Protein AF-A0A1Z9EHX7-F1 (afdb_monomer_lite)

Sequence (72 aa):
MEKVYHIYAKQECLYNNLSEDQFSNTWETLKGMVGLMKTDYELEDLSYEEVTRHHGGAGVVSSTEPDGSDSY

Radius of gyration: 20.55 Å; chains: 1; bounding box: 24×66×39 Å

pLDDT: mean 83.26, std 14.42, range [50.38, 97.44]

Structure (mmCIF, N/CA/C/O backbone):
data_AF-A0A1Z9EHX7-F1
#
_entry.id   AF-A0A1Z9EHX7-F1
#
loop_
_atom_site.group_PDB
_atom_site.id
_atom_site.type_symbol
_atom_site.label_atom_id
_atom_site.label_alt_id
_atom_site.label_comp_id
_atom_site.label_asym_id
_atom_site.label_entity_id
_atom_site.label_seq_id
_atom_site.pdbx_PDB_ins_code
_atom_site.Cartn_x
_atom_site.Cartn_y
_atom_site.Cartn_z
_atom_site.occupancy
_atom_site.B_iso_or_equiv
_atom_site.auth_seq_id
_atom_site.auth_comp_id
_atom_site.auth_asym_id
_atom_site.auth_atom_id
_atom_site.pdbx_PDB_model_num
ATOM 1 N N . MET A 1 1 ? 10.147 -12.122 -14.778 1.00 70.62 1 MET A N 1
ATOM 2 C CA . MET A 1 1 ? 9.341 -12.096 -13.546 1.00 70.62 1 MET A CA 1
ATOM 3 C C . MET A 1 1 ? 9.310 -10.656 -13.100 1.00 70.62 1 MET A C 1
ATOM 5 O O . MET A 1 1 ? 10.377 -10.072 -12.981 1.00 70.62 1 MET A O 1
ATOM 9 N N . GLU A 1 2 ? 8.127 -10.076 -12.972 1.00 85.06 2 GLU A N 1
ATOM 10 C CA . GLU A 1 2 ? 7.957 -8.689 -12.541 1.00 85.06 2 GLU A CA 1
ATOM 11 C C . GLU A 1 2 ? 7.450 -8.696 -11.100 1.00 85.06 2 GLU A C 1
ATOM 13 O O . GLU A 1 2 ? 6.449 -9.353 -10.808 1.00 85.06 2 GLU A O 1
ATOM 18 N N . LYS A 1 3 ? 8.164 -8.023 -10.196 1.00 92.00 3 LYS A N 1
ATOM 19 C CA . LYS A 1 3 ? 7.742 -7.884 -8.803 1.00 92.00 3 LYS A CA 1
ATOM 20 C C . LYS A 1 3 ? 6.762 -6.724 -8.711 1.00 92.00 3 LYS A C 1
ATOM 22 O O . LYS A 1 3 ? 7.082 -5.617 -9.134 1.00 92.00 3 LYS A O 1
ATOM 27 N N . VAL A 1 4 ? 5.590 -6.988 -8.156 1.00 95.81 4 VAL A N 1
ATOM 28 C CA . VAL A 1 4 ? 4.581 -5.968 -7.891 1.00 95.81 4 VAL A CA 1
ATOM 29 C C . VAL A 1 4 ? 4.060 -6.085 -6.470 1.00 95.81 4 VAL A C 1
ATOM 31 O O . VAL A 1 4 ? 4.211 -7.119 -5.825 1.00 95.81 4 VAL A O 1
ATOM 34 N N . TYR A 1 5 ? 3.424 -5.023 -6.002 1.00 97.31 5 TYR A N 1
ATOM 35 C CA . TYR A 1 5 ? 2.923 -4.905 -4.645 1.00 97.31 5 TYR A CA 1
ATOM 36 C C . TYR A 1 5 ? 1.423 -4.633 -4.641 1.00 97.31 5 TYR A C 1
ATOM 38 O O . TYR A 1 5 ? 0.900 -3.916 -5.500 1.00 97.31 5 TYR A O 1
ATOM 46 N N . HIS A 1 6 ? 0.739 -5.178 -3.645 1.00 97.38 6 HIS A N 1
ATOM 47 C CA . HIS A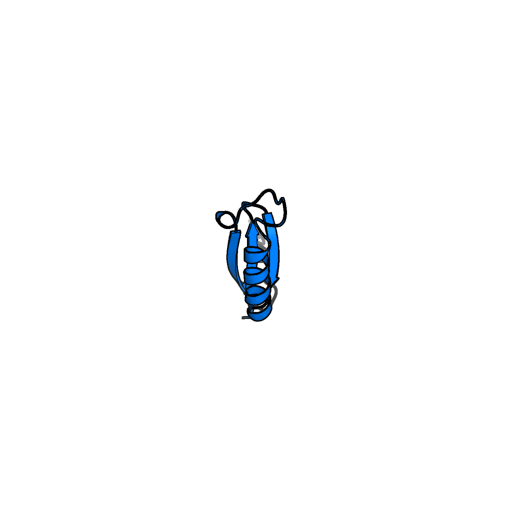 1 6 ? -0.663 -4.888 -3.371 1.00 97.38 6 HIS A CA 1
ATOM 48 C C . HIS A 1 6 ? -0.791 -4.387 -1.940 1.00 97.38 6 HIS A C 1
ATOM 50 O O . HIS A 1 6 ? -0.208 -4.978 -1.039 1.00 97.38 6 HIS A O 1
ATOM 56 N N . ILE A 1 7 ? -1.5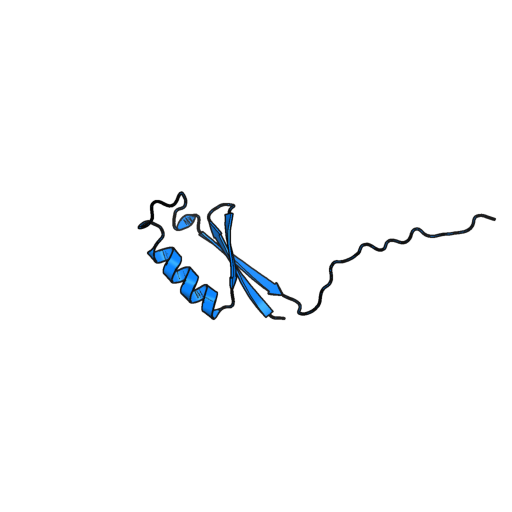28 -3.299 -1.742 1.00 96.94 7 ILE A N 1
ATOM 57 C CA . ILE A 1 7 ? -1.784 -2.683 -0.441 1.00 96.94 7 ILE A CA 1
ATOM 58 C C . ILE A 1 7 ? -3.231 -2.961 -0.051 1.00 96.94 7 ILE A C 1
ATOM 60 O O . ILE A 1 7 ? -4.151 -2.749 -0.848 1.00 96.94 7 ILE A O 1
ATOM 64 N N . TYR A 1 8 ? -3.421 -3.367 1.197 1.00 96.00 8 TYR A N 1
ATOM 65 C CA . TYR A 1 8 ? -4.709 -3.665 1.797 1.00 96.00 8 TYR A CA 1
ATOM 66 C C . TYR A 1 8 ? -4.914 -2.851 3.069 1.00 96.00 8 TYR A C 1
ATOM 68 O O . TYR A 1 8 ? -3.959 -2.517 3.770 1.00 96.00 8 TYR A O 1
ATOM 76 N N . ALA A 1 9 ? -6.177 -2.593 3.384 1.00 93.69 9 ALA A N 1
ATOM 77 C CA . ALA A 1 9 ? -6.621 -2.179 4.704 1.00 93.69 9 ALA A CA 1
ATOM 78 C C . ALA A 1 9 ? -7.677 -3.176 5.185 1.00 93.69 9 ALA A C 1
ATOM 80 O O . ALA A 1 9 ? -8.720 -3.345 4.550 1.00 93.69 9 ALA A O 1
ATOM 81 N N . LYS A 1 10 ? -7.408 -3.867 6.297 1.00 90.38 10 LYS A N 1
ATOM 82 C CA . LYS A 1 10 ? -8.243 -4.978 6.788 1.00 90.38 10 LYS A CA 1
ATOM 83 C C . LYS A 1 10 ? -8.444 -6.059 5.713 1.00 90.38 10 LYS A C 1
ATOM 85 O O . LYS A 1 10 ? -7.539 -6.840 5.454 1.00 90.38 10 LYS A O 1
ATOM 90 N N . GLN A 1 11 ? -9.630 -6.120 5.106 1.00 89.62 11 GLN A N 1
ATOM 91 C CA . GLN A 1 11 ? -10.004 -7.099 4.073 1.00 89.62 11 GLN A CA 1
ATOM 92 C C . GLN A 1 11 ? -10.200 -6.454 2.692 1.00 89.62 11 GLN A C 1
ATOM 94 O O . GLN A 1 11 ? -10.611 -7.130 1.751 1.00 89.62 11 GLN A O 1
ATOM 99 N N . GLU A 1 12 ? -9.927 -5.154 2.560 1.00 91.75 12 GLU A N 1
ATOM 100 C CA . GLU A 1 12 ? -10.125 -4.404 1.323 1.00 91.75 12 GLU A CA 1
ATOM 101 C C . GLU A 1 12 ? -8.789 -4.133 0.629 1.00 91.75 12 GLU A C 1
ATOM 103 O O . GLU A 1 12 ? -7.824 -3.699 1.258 1.00 91.75 12 GLU A O 1
ATOM 108 N N . CYS A 1 13 ? -8.729 -4.388 -0.680 1.00 94.94 13 CYS A N 1
ATOM 109 C CA . CYS A 1 13 ? -7.586 -4.015 -1.506 1.00 94.94 13 CYS A CA 1
ATOM 110 C C . CYS A 1 13 ? -7.707 -2.542 -1.894 1.00 94.94 13 CYS A C 1
ATOM 112 O O . CYS A 1 13 ? -8.628 -2.169 -2.618 1.00 94.94 13 CYS A O 1
ATOM 114 N N . LEU A 1 14 ? -6.763 -1.722 -1.438 1.00 93.94 14 LEU A N 1
ATOM 115 C CA . LEU A 1 14 ? -6.727 -0.295 -1.756 1.00 93.94 14 LEU A CA 1
ATOM 116 C C . LEU A 1 14 ? -5.993 -0.034 -3.071 1.00 93.94 14 LEU A C 1
ATOM 118 O O . LEU A 1 14 ? -6.431 0.767 -3.892 1.00 93.94 14 LEU A O 1
ATOM 122 N N . TYR A 1 15 ? -4.862 -0.715 -3.267 1.00 95.69 15 TYR A N 1
ATOM 123 C CA . TYR A 1 15 ? -4.034 -0.577 -4.460 1.00 95.69 15 TYR A CA 1
ATOM 124 C C . TYR A 1 15 ? -3.493 -1.935 -4.876 1.00 95.69 15 TYR A C 1
ATOM 126 O O . TYR A 1 15 ? -2.988 -2.689 -4.051 1.00 95.69 15 TYR A O 1
ATOM 134 N N . ASN A 1 16 ? -3.542 -2.226 -6.171 1.00 95.06 16 ASN A N 1
ATOM 135 C CA . ASN A 1 16 ? -3.028 -3.468 -6.728 1.00 95.06 16 ASN A CA 1
ATOM 136 C C . ASN A 1 16 ? -1.927 -3.210 -7.755 1.00 95.06 16 ASN A C 1
ATOM 138 O O . ASN A 1 16 ? -2.035 -2.278 -8.550 1.00 95.06 16 ASN A O 1
ATOM 142 N N . ASN A 1 17 ? -0.976 -4.136 -7.862 1.00 94.12 17 ASN A N 1
ATOM 143 C CA . ASN A 1 17 ? 0.010 -4.175 -8.947 1.00 94.12 17 ASN A CA 1
ATOM 144 C C . ASN A 1 17 ? 0.906 -2.939 -9.040 1.00 94.12 17 ASN A C 1
ATOM 146 O O . ASN A 1 17 ? 1.241 -2.500 -10.138 1.00 94.12 17 ASN A O 1
ATOM 150 N N . LEU A 1 18 ? 1.275 -2.379 -7.894 1.00 96.44 18 LEU A N 1
ATOM 151 C CA . LEU A 1 18 ? 2.214 -1.271 -7.838 1.00 96.44 18 LEU A CA 1
ATOM 152 C C . LEU A 1 18 ? 3.617 -1.778 -8.169 1.00 96.44 18 LEU A C 1
ATOM 154 O O . LEU A 1 18 ? 4.030 -2.821 -7.659 1.00 96.44 18 LEU A O 1
ATOM 158 N N . SER A 1 19 ? 4.364 -1.031 -8.980 1.00 95.75 19 SER A N 1
ATOM 159 C CA . SER A 1 19 ? 5.816 -1.219 -9.036 1.00 95.75 19 SER A CA 1
ATOM 160 C C . SER A 1 19 ? 6.445 -0.886 -7.679 1.00 95.75 19 SER A C 1
ATOM 162 O O . SER A 1 19 ? 5.811 -0.261 -6.830 1.00 95.75 19 SER A O 1
ATOM 164 N N . GLU A 1 20 ? 7.700 -1.267 -7.461 1.00 95.44 20 GLU A N 1
ATOM 165 C CA . GLU A 1 20 ? 8.408 -0.972 -6.207 1.00 95.44 20 GLU A CA 1
ATOM 166 C C . GLU A 1 20 ? 8.466 0.539 -5.901 1.00 95.44 20 GLU A C 1
ATOM 168 O O . GLU A 1 20 ? 8.139 0.965 -4.791 1.00 95.44 20 GLU A O 1
ATOM 173 N N . ASP A 1 21 ? 8.763 1.364 -6.911 1.00 96.50 21 ASP A N 1
ATOM 174 C CA . ASP A 1 21 ? 8.789 2.827 -6.771 1.00 96.50 21 ASP A CA 1
ATOM 175 C C . ASP A 1 21 ? 7.405 3.406 -6.442 1.00 96.50 21 ASP A C 1
ATOM 177 O O . ASP A 1 21 ? 7.272 4.321 -5.625 1.00 96.50 21 ASP A O 1
ATOM 181 N N . GLN A 1 22 ? 6.352 2.880 -7.076 1.00 97.19 22 GLN A N 1
ATOM 182 C CA . GLN A 1 22 ? 4.979 3.291 -6.788 1.00 97.19 22 GLN A CA 1
ATOM 183 C C . GLN A 1 22 ? 4.576 2.872 -5.378 1.00 97.19 22 GLN A C 1
ATOM 185 O O . GLN A 1 22 ? 4.023 3.679 -4.638 1.00 97.19 22 GLN A O 1
ATOM 190 N N . PHE A 1 23 ? 4.900 1.639 -4.990 1.00 97.44 23 PHE A N 1
ATOM 191 C CA . PHE A 1 23 ? 4.624 1.111 -3.665 1.00 97.44 23 PHE A CA 1
ATOM 192 C C . PHE A 1 23 ? 5.250 1.978 -2.581 1.00 97.44 23 PHE A C 1
ATOM 194 O O . PHE A 1 23 ? 4.530 2.411 -1.689 1.00 97.44 23 PHE A O 1
ATOM 201 N N . SER A 1 24 ? 6.546 2.290 -2.679 1.00 97.25 24 SER A N 1
ATOM 202 C CA . SER A 1 24 ? 7.236 3.090 -1.664 1.00 97.25 24 SER A CA 1
ATOM 203 C C . SER A 1 24 ? 6.568 4.456 -1.467 1.00 97.25 24 SER A C 1
ATOM 205 O O . SER A 1 24 ? 6.221 4.824 -0.344 1.00 97.25 24 SER A O 1
ATOM 207 N N . ASN A 1 25 ? 6.284 5.170 -2.560 1.00 97.19 25 ASN A N 1
ATOM 208 C CA . ASN A 1 25 ? 5.644 6.484 -2.489 1.00 97.19 25 ASN A CA 1
ATOM 209 C C . ASN A 1 25 ? 4.199 6.410 -1.970 1.00 97.19 25 ASN A C 1
ATOM 211 O O . ASN A 1 25 ? 3.800 7.207 -1.114 1.00 97.19 25 ASN A O 1
ATOM 215 N N . THR A 1 26 ? 3.407 5.457 -2.470 1.00 96.19 26 THR A N 1
ATOM 216 C CA . THR A 1 26 ? 2.019 5.266 -2.040 1.00 96.19 26 THR A CA 1
ATOM 217 C C . THR A 1 26 ? 1.963 4.866 -0.573 1.00 96.19 26 THR A C 1
ATOM 219 O O . THR A 1 26 ? 1.183 5.451 0.166 1.00 96.19 26 THR A O 1
ATOM 222 N N . TRP A 1 27 ? 2.811 3.941 -0.124 1.00 96.06 27 TRP A N 1
ATOM 223 C CA . TRP A 1 27 ? 2.842 3.447 1.250 1.00 96.06 27 TRP A CA 1
ATOM 224 C C . TRP A 1 27 ? 3.187 4.544 2.261 1.00 96.06 27 TRP A C 1
ATOM 226 O O . TRP A 1 27 ? 2.482 4.700 3.258 1.00 96.06 27 TRP A O 1
ATOM 236 N N . GLU A 1 28 ? 4.215 5.358 1.996 1.00 94.81 28 GLU A N 1
ATOM 237 C CA . GLU A 1 28 ? 4.548 6.496 2.866 1.00 94.81 28 GLU A CA 1
ATOM 238 C C . GLU A 1 28 ? 3.419 7.532 2.911 1.00 94.81 28 GLU A C 1
ATOM 240 O O . GLU A 1 28 ? 3.051 8.008 3.987 1.00 94.81 28 GLU A O 1
ATOM 245 N N . THR A 1 29 ? 2.810 7.832 1.760 1.00 92.50 29 THR A N 1
ATOM 246 C CA . THR A 1 29 ? 1.674 8.763 1.685 1.00 92.50 29 THR A CA 1
ATOM 247 C C . THR A 1 29 ? 0.480 8.243 2.483 1.00 92.50 29 THR A C 1
ATOM 249 O O . THR A 1 29 ? -0.125 8.985 3.256 1.00 92.50 29 THR A O 1
ATOM 252 N N . LEU A 1 30 ? 0.157 6.958 2.337 1.00 91.81 30 LEU A N 1
ATOM 253 C CA . LEU A 1 30 ? -0.985 6.326 2.989 1.00 91.81 30 LEU A CA 1
ATOM 254 C C . LEU A 1 30 ? -0.801 6.307 4.507 1.00 91.81 30 LEU A C 1
ATOM 256 O O . LEU A 1 30 ? -1.718 6.688 5.228 1.00 91.81 30 LEU A O 1
ATOM 260 N N . LYS A 1 31 ? 0.408 6.002 4.993 1.00 90.44 31 LYS A N 1
ATOM 261 C CA . LYS A 1 31 ? 0.732 6.108 6.422 1.00 90.44 31 LYS A CA 1
ATOM 262 C C . LYS A 1 31 ? 0.649 7.539 6.966 1.00 90.44 31 LYS A C 1
ATOM 264 O O . LYS A 1 31 ? 0.330 7.734 8.130 1.00 90.44 31 LYS A O 1
ATOM 269 N N . GLY A 1 32 ? 0.952 8.551 6.155 1.00 88.19 32 GLY A N 1
ATOM 270 C CA . GLY A 1 32 ? 0.810 9.951 6.569 1.00 88.19 32 GLY A CA 1
ATOM 271 C C . GLY A 1 32 ? -0.644 10.434 6.592 1.00 88.19 32 GLY A C 1
ATOM 272 O O . GLY A 1 32 ? -0.985 11.333 7.358 1.00 88.19 32 GLY A O 1
ATOM 273 N N . MET A 1 33 ? -1.495 9.859 5.740 1.00 86.19 33 MET A N 1
ATOM 274 C CA . MET A 1 33 ? -2.893 10.267 5.576 1.00 86.19 33 MET A CA 1
ATOM 275 C C . MET A 1 33 ? -3.870 9.493 6.465 1.00 86.19 33 MET A C 1
ATOM 277 O O . MET A 1 33 ? -4.910 10.042 6.840 1.00 86.19 33 MET A O 1
ATOM 281 N N . VAL A 1 34 ? -3.561 8.242 6.805 1.00 81.38 34 VAL A N 1
ATOM 282 C CA . VAL A 1 34 ? -4.343 7.453 7.760 1.00 81.38 34 VAL A CA 1
ATOM 283 C C . VAL A 1 34 ? -4.214 8.082 9.143 1.00 81.38 34 VAL A C 1
ATOM 285 O O . VAL A 1 34 ? -3.115 8.312 9.638 1.00 81.38 34 VAL A O 1
ATOM 288 N N . GLY A 1 35 ? -5.358 8.446 9.719 1.00 68.25 35 GLY A N 1
ATOM 289 C CA . GLY A 1 35 ? -5.455 9.262 10.932 1.00 68.25 35 GLY A CA 1
ATOM 290 C C . GLY A 1 35 ? -5.737 10.748 10.669 1.00 68.25 35 GLY A C 1
ATOM 291 O O . GLY A 1 35 ? -6.246 11.433 11.555 1.00 68.25 35 GLY A O 1
ATOM 292 N N . LEU A 1 36 ? -5.487 11.254 9.453 1.00 75.19 36 LEU A N 1
ATOM 293 C CA . LEU A 1 36 ? -5.938 12.588 9.020 1.00 75.19 36 LEU A CA 1
ATOM 294 C C . LEU A 1 36 ? -7.283 12.519 8.297 1.00 75.19 36 LEU A C 1
ATOM 296 O O . LEU A 1 36 ? -8.158 13.362 8.505 1.00 75.19 36 LEU A O 1
ATOM 300 N N . MET A 1 37 ? -7.452 11.512 7.441 1.00 66.00 37 MET A N 1
ATOM 301 C CA . MET A 1 37 ? -8.738 11.195 6.836 1.00 66.00 37 MET A CA 1
ATOM 302 C C . MET A 1 37 ? -9.541 10.327 7.811 1.00 66.00 37 MET A C 1
ATOM 304 O O . MET A 1 37 ? -8.989 9.420 8.424 1.00 66.00 37 MET A O 1
ATOM 308 N N . LYS A 1 38 ? -10.841 10.612 7.978 1.00 65.50 38 LYS A N 1
ATOM 309 C CA . LYS A 1 38 ? -11.772 9.769 8.752 1.00 65.50 38 LYS A CA 1
ATOM 310 C C . LYS A 1 38 ? -12.064 8.474 7.987 1.00 65.50 38 LYS A C 1
ATOM 312 O O . LYS A 1 38 ? -13.173 8.278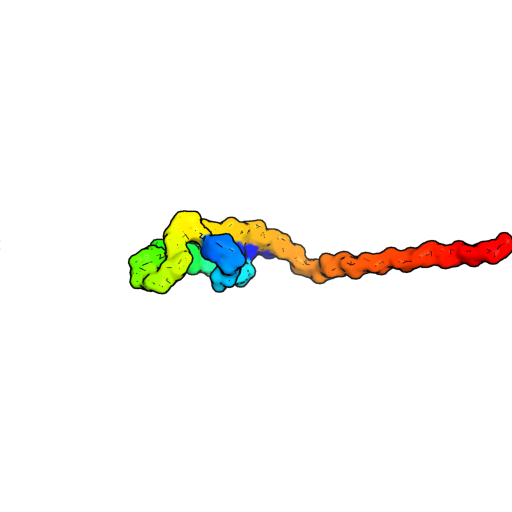 7.502 1.00 65.50 38 LYS A O 1
ATOM 317 N N . THR A 1 39 ? -11.038 7.662 7.797 1.00 76.56 39 THR A N 1
ATOM 318 C CA . THR A 1 39 ? -11.122 6.336 7.198 1.00 76.56 39 THR A CA 1
ATOM 319 C C . THR A 1 39 ? -11.518 5.325 8.264 1.00 76.56 39 THR A C 1
ATOM 321 O O . THR A 1 39 ? -11.155 5.471 9.425 1.00 76.56 39 THR A O 1
ATOM 324 N N . ASP A 1 40 ? -12.228 4.269 7.877 1.00 83.12 40 ASP A N 1
ATOM 325 C CA . ASP A 1 40 ? -12.617 3.174 8.777 1.00 83.12 40 ASP A CA 1
ATOM 326 C C . ASP A 1 40 ? -11.471 2.178 9.060 1.00 83.12 40 ASP A C 1
ATOM 328 O O . ASP A 1 40 ? -11.710 1.037 9.471 1.00 83.12 40 ASP A O 1
ATOM 332 N N . TYR A 1 41 ? -10.224 2.580 8.815 1.00 82.56 41 TYR A N 1
ATOM 333 C CA . TYR A 1 41 ? -9.014 1.791 9.025 1.00 82.56 41 TYR A CA 1
ATOM 334 C C . TYR A 1 41 ? -7.901 2.656 9.618 1.00 82.56 41 TYR A C 1
ATOM 336 O O . TYR A 1 41 ? -7.743 3.822 9.245 1.00 82.56 41 TYR A O 1
ATOM 344 N N . GLU A 1 42 ? -7.145 2.054 10.532 1.00 89.06 42 GLU A N 1
ATOM 345 C CA . GLU A 1 42 ? -6.002 2.645 11.223 1.00 89.06 42 GLU A CA 1
ATOM 346 C C . GLU A 1 42 ? -4.685 2.202 10.576 1.00 89.06 42 GLU A C 1
ATOM 348 O O . GLU A 1 42 ? -4.648 1.331 9.705 1.00 89.06 42 GLU A O 1
ATOM 353 N N . LEU A 1 43 ? -3.566 2.792 11.003 1.00 89.44 43 LEU A N 1
ATOM 354 C CA . LEU A 1 43 ? -2.245 2.441 10.466 1.00 89.44 43 LEU A CA 1
ATOM 355 C C . LEU A 1 43 ? -1.903 0.965 10.651 1.00 89.44 43 LEU A C 1
ATOM 357 O O . LEU A 1 43 ? -1.242 0.369 9.806 1.00 89.44 43 LEU A O 1
ATOM 361 N N . GLU A 1 44 ? -2.363 0.390 11.754 1.00 90.50 44 GLU A N 1
ATOM 362 C CA . GLU A 1 44 ? -2.143 -1.005 12.131 1.00 90.50 44 GLU A CA 1
ATOM 363 C C . GLU A 1 44 ? -2.942 -1.975 11.250 1.00 90.50 44 GLU A C 1
ATOM 365 O O . GLU A 1 44 ? -2.578 -3.142 11.133 1.00 90.50 44 GLU A O 1
ATOM 370 N N . ASP A 1 45 ? -4.005 -1.487 10.604 1.00 92.75 45 ASP A N 1
ATOM 371 C CA . ASP A 1 45 ? -4.832 -2.269 9.687 1.00 92.75 45 ASP A CA 1
ATOM 372 C C . ASP A 1 45 ? -4.231 -2.355 8.275 1.00 92.75 45 ASP A C 1
ATOM 374 O O . ASP A 1 45 ? -4.726 -3.118 7.436 1.00 92.75 45 ASP A O 1
ATOM 378 N N . LEU A 1 46 ? -3.198 -1.555 7.988 1.00 94.12 46 LEU A N 1
ATOM 379 C CA . LEU A 1 46 ? -2.533 -1.549 6.695 1.00 94.12 46 LEU A CA 1
ATOM 380 C C . LEU A 1 46 ? -1.605 -2.750 6.562 1.00 94.12 46 LEU A C 1
ATOM 382 O O . LEU A 1 46 ? -0.752 -3.020 7.406 1.00 94.12 46 LEU A O 1
ATOM 386 N N . SER A 1 47 ? -1.709 -3.430 5.431 1.00 96.19 47 SER A N 1
ATOM 387 C CA . SER A 1 47 ? -0.827 -4.534 5.071 1.00 96.19 47 SER A CA 1
ATOM 388 C C . SER A 1 47 ? -0.498 -4.491 3.587 1.00 96.19 47 SER A C 1
ATOM 390 O O . SER A 1 47 ? -1.139 -3.781 2.808 1.00 96.19 47 SER A O 1
ATOM 392 N N . TYR A 1 48 ? 0.533 -5.226 3.189 1.00 97.25 48 TYR A N 1
ATOM 393 C CA . TYR A 1 48 ? 0.877 -5.390 1.788 1.00 97.25 48 TYR A CA 1
ATOM 394 C C . TYR A 1 48 ? 1.372 -6.804 1.508 1.00 97.25 48 TYR A C 1
ATOM 396 O O . TYR A 1 48 ? 1.865 -7.490 2.404 1.00 97.25 48 TYR A O 1
ATOM 404 N N . GLU A 1 49 ? 1.272 -7.219 0.251 1.00 96.56 49 GLU A N 1
ATOM 405 C CA . GLU A 1 49 ? 1.899 -8.440 -0.250 1.00 96.56 49 GLU A CA 1
ATOM 406 C C . GLU A 1 49 ? 2.785 -8.140 -1.457 1.00 96.56 49 GLU A C 1
ATOM 408 O O . GLU A 1 49 ? 2.531 -7.215 -2.236 1.00 96.56 49 GLU A O 1
ATOM 413 N N . GLU A 1 50 ? 3.824 -8.955 -1.609 1.00 96.25 50 GLU A N 1
ATOM 414 C CA . GLU A 1 50 ? 4.715 -8.934 -2.760 1.00 96.25 50 GLU A CA 1
ATOM 415 C C . GLU A 1 50 ? 4.347 -10.084 -3.695 1.00 96.25 50 GLU A C 1
ATOM 417 O O . GLU A 1 50 ? 4.372 -11.254 -3.309 1.00 96.25 50 GLU A O 1
ATOM 422 N N . VAL A 1 51 ? 4.037 -9.765 -4.946 1.00 94.19 51 VAL A N 1
ATOM 423 C CA . VAL A 1 51 ? 3.612 -10.742 -5.945 1.00 94.19 51 VAL A CA 1
ATOM 424 C C . VAL A 1 51 ? 4.608 -10.757 -7.087 1.00 94.19 51 VAL A C 1
ATOM 426 O O . VAL A 1 51 ? 4.903 -9.740 -7.713 1.00 94.19 51 VAL A O 1
ATOM 429 N N . THR A 1 52 ? 5.114 -11.947 -7.394 1.00 91.75 52 THR A N 1
ATOM 430 C CA . THR A 1 52 ? 5.963 -12.154 -8.565 1.00 91.75 52 THR A CA 1
ATOM 431 C C . THR A 1 52 ? 5.097 -12.566 -9.746 1.00 91.75 52 THR A C 1
ATOM 433 O O . THR A 1 52 ? 4.575 -13.677 -9.802 1.00 91.75 52 THR A O 1
ATOM 436 N N . ARG A 1 53 ? 4.941 -11.671 -10.719 1.00 81.56 53 ARG A N 1
ATOM 437 C CA . ARG A 1 53 ? 4.190 -11.934 -11.943 1.00 81.56 53 ARG A CA 1
ATOM 438 C C . ARG A 1 53 ? 5.070 -12.630 -12.966 1.00 81.56 53 ARG A C 1
ATOM 440 O O . ARG A 1 53 ? 6.142 -12.148 -13.348 1.00 81.56 53 ARG A O 1
ATOM 447 N N . HIS A 1 54 ? 4.585 -13.756 -13.466 1.00 79.81 54 HIS A N 1
ATOM 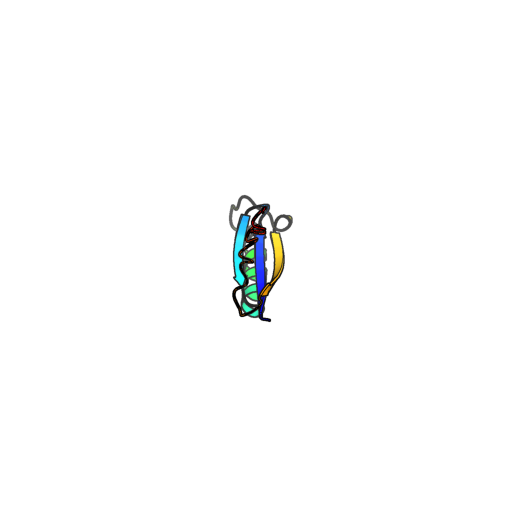448 C CA . HIS A 1 54 ? 5.120 -14.357 -14.676 1.00 79.81 54 HIS A CA 1
ATOM 449 C C . HIS A 1 54 ? 4.505 -13.623 -15.874 1.00 79.81 54 HIS A C 1
ATOM 451 O O . HIS A 1 54 ? 3.287 -13.576 -16.028 1.00 79.81 54 HIS A O 1
ATOM 457 N N . HIS A 1 55 ? 5.339 -13.003 -16.709 1.00 64.81 55 HIS A N 1
ATOM 458 C CA . HIS A 1 55 ? 4.910 -12.472 -18.002 1.00 64.81 55 HIS A CA 1
ATOM 459 C C . HIS A 1 55 ? 4.567 -13.648 -18.924 1.00 64.81 55 HIS A C 1
ATOM 461 O O . HIS A 1 55 ? 5.432 -14.169 -19.621 1.00 64.81 55 HIS A O 1
ATOM 467 N N . GLY A 1 56 ? 3.324 -14.113 -18.870 1.00 56.28 56 GLY A N 1
ATOM 468 C CA . GLY A 1 56 ? 2.836 -15.215 -19.691 1.00 56.28 56 GLY A CA 1
ATOM 469 C C . GLY A 1 56 ? 1.659 -15.888 -19.009 1.00 56.28 56 GLY A C 1
ATOM 470 O O . GLY A 1 56 ? 1.822 -16.496 -17.955 1.00 56.28 56 GLY A O 1
ATOM 471 N N . GLY A 1 57 ? 0.468 -15.729 -19.585 1.00 59.16 57 GLY A N 1
ATOM 472 C CA . GLY A 1 57 ? -0.756 -16.320 -19.067 1.00 59.16 57 GLY A CA 1
ATOM 473 C C . GLY A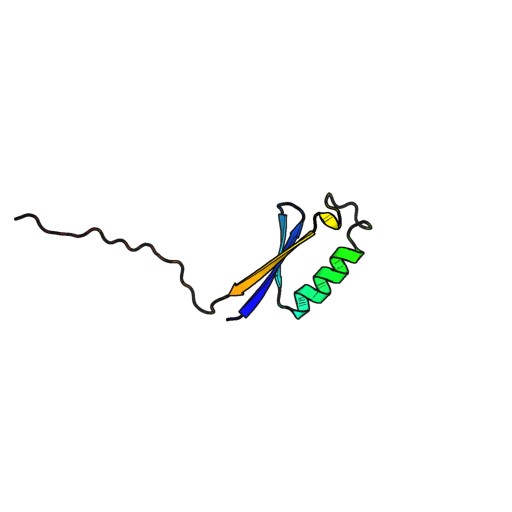 1 57 ? -0.613 -17.828 -18.886 1.00 59.16 57 GLY A C 1
ATOM 474 O O . GLY A 1 57 ? -0.355 -18.556 -19.837 1.00 59.16 57 GLY A O 1
ATOM 475 N N . ALA A 1 58 ? -0.827 -18.284 -17.662 1.00 52.62 58 ALA A N 1
ATOM 476 C CA . ALA A 1 58 ? -1.141 -19.667 -17.365 1.00 52.62 58 ALA A CA 1
ATOM 477 C C . ALA A 1 58 ? -2.333 -19.654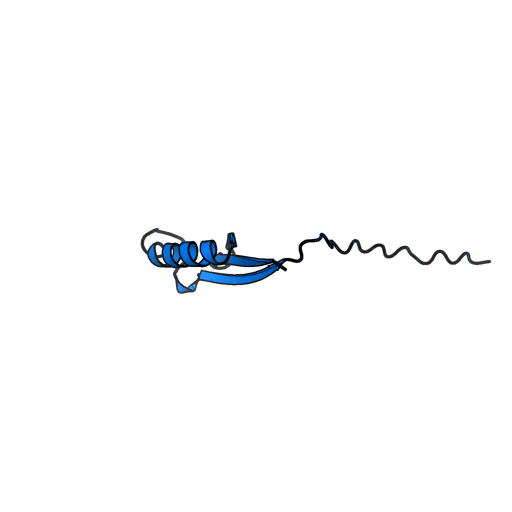 -16.410 1.00 52.62 58 ALA A C 1
ATOM 479 O O . ALA A 1 58 ? -2.230 -19.977 -15.230 1.00 52.62 58 ALA A O 1
ATOM 480 N N . GLY A 1 59 ? -3.494 -19.257 -16.939 1.00 50.38 59 GLY A N 1
ATOM 481 C CA . GLY A 1 59 ? -4.702 -19.928 -16.493 1.00 50.38 59 GLY A CA 1
ATOM 482 C C . GLY A 1 59 ? -4.463 -21.399 -16.798 1.00 50.38 59 GLY A C 1
ATOM 483 O O . GLY A 1 59 ? -4.385 -21.770 -17.968 1.00 50.38 59 GLY A O 1
ATOM 484 N N . VAL A 1 60 ? -4.238 -22.209 -15.765 1.00 51.91 60 VAL A N 1
ATOM 485 C CA . VAL A 1 60 ? -4.335 -23.659 -15.896 1.00 51.91 60 VAL A CA 1
ATOM 486 C C . VAL A 1 60 ? -5.784 -23.910 -16.276 1.00 51.91 60 VAL A C 1
ATOM 488 O O . VAL A 1 60 ? -6.673 -23.976 -15.431 1.00 51.91 60 VAL A O 1
ATOM 491 N N . VAL A 1 61 ? -6.044 -23.953 -17.579 1.00 56.47 61 VAL A N 1
ATOM 492 C CA . VAL A 1 61 ? -7.237 -24.597 -18.090 1.00 56.47 61 VAL A CA 1
ATOM 493 C C . VAL A 1 61 ? -7.037 -26.050 -17.674 1.00 56.47 61 VAL A C 1
ATOM 495 O O . VAL A 1 61 ? -6.070 -26.701 -18.075 1.00 56.47 61 VAL A O 1
ATOM 498 N N . SER A 1 62 ? -7.867 -26.535 -16.759 1.00 58.69 62 SER A N 1
ATOM 499 C CA . SER A 1 62 ? -7.899 -27.956 -16.445 1.00 58.69 62 SER A CA 1
ATOM 500 C C . SER A 1 62 ? -8.555 -28.658 -17.632 1.00 58.69 62 SER A C 1
ATOM 502 O O . SER A 1 62 ? -9.730 -29.005 -17.575 1.00 58.69 62 SER A O 1
ATOM 504 N N . SER A 1 63 ? -7.823 -28.832 -18.736 1.00 60.44 63 SER A N 1
ATOM 505 C CA . SER A 1 63 ? -8.195 -29.777 -19.791 1.00 60.44 63 SER A CA 1
ATOM 506 C C . SER A 1 63 ? -7.870 -31.179 -19.295 1.00 60.44 63 SER A C 1
ATOM 508 O O . SER A 1 63 ? -6.926 -31.815 -19.751 1.00 60.44 63 SER A O 1
ATOM 510 N N . THR A 1 64 ? -8.615 -31.657 -18.302 1.00 60.91 64 THR A N 1
ATOM 511 C CA . THR A 1 64 ? -8.685 -33.096 -18.063 1.00 60.91 64 THR A CA 1
ATOM 512 C C . THR A 1 64 ? -9.673 -33.631 -19.088 1.00 60.91 64 THR A C 1
ATOM 514 O O . THR A 1 64 ? -10.868 -33.726 -18.822 1.00 60.91 64 THR A O 1
ATOM 517 N N . GLU A 1 65 ? -9.193 -33.880 -20.305 1.00 65.56 65 GLU A N 1
ATOM 518 C CA . GLU A 1 65 ? -9.941 -34.697 -21.257 1.00 65.56 65 GLU A CA 1
ATOM 519 C C . GLU A 1 65 ? -10.134 -36.078 -20.600 1.00 65.56 65 GLU A C 1
ATOM 521 O O . GLU A 1 65 ? -9.147 -36.662 -20.140 1.00 65.56 65 GLU A O 1
ATOM 526 N N . PRO A 1 66 ? -11.373 -36.579 -20.436 1.00 72.88 66 PRO A N 1
ATOM 527 C CA . PRO A 1 66 ? -11.578 -37.911 -19.888 1.00 72.88 66 PRO A CA 1
ATOM 528 C C . PRO A 1 66 ? -10.993 -38.951 -20.847 1.00 72.88 66 PRO A C 1
ATOM 530 O O . PRO A 1 66 ? -11.117 -38.819 -22.064 1.00 72.88 66 PRO A O 1
ATOM 533 N N . ASP A 1 67 ? -10.355 -39.979 -20.286 1.00 68.25 67 ASP A N 1
ATOM 534 C CA . ASP A 1 67 ? -9.794 -41.097 -21.042 1.00 68.25 67 ASP A CA 1
ATOM 535 C C . ASP A 1 67 ? -10.917 -41.797 -21.823 1.00 68.25 67 ASP A C 1
ATOM 537 O O . ASP A 1 67 ? -11.775 -42.472 -21.255 1.00 68.25 67 ASP A O 1
ATOM 541 N N . GLY A 1 68 ? -10.951 -41.562 -23.134 1.00 68.94 68 GLY A N 1
ATOM 542 C CA . GLY A 1 68 ? -11.884 -42.185 -24.067 1.00 68.94 68 GLY A CA 1
ATOM 543 C C . GLY A 1 68 ? -11.441 -43.597 -24.426 1.00 68.94 68 GLY A C 1
ATOM 544 O O . GLY A 1 68 ? -11.199 -43.883 -25.597 1.00 68.94 68 GLY A O 1
ATOM 545 N N . SER A 1 69 ? -11.285 -44.471 -23.433 1.00 69.44 69 SER A N 1
ATOM 546 C CA . SER A 1 69 ? -11.040 -45.888 -23.684 1.00 69.44 69 SER A CA 1
ATOM 547 C C . SER A 1 69 ? -12.326 -46.542 -24.200 1.00 69.44 69 SER A C 1
ATOM 549 O O . SER A 1 69 ? -13.242 -46.866 -23.442 1.00 69.44 69 SER A O 1
ATOM 551 N N . ASP A 1 70 ? -12.394 -46.721 -25.523 1.00 72.00 70 ASP A N 1
ATOM 552 C CA . ASP A 1 70 ? -13.419 -47.527 -26.190 1.00 72.00 70 ASP A CA 1
ATOM 553 C C . ASP A 1 70 ? -13.410 -48.941 -25.592 1.00 72.00 70 ASP A C 1
ATOM 555 O O . ASP A 1 70 ? -12.469 -49.719 -25.771 1.00 72.00 70 ASP A O 1
ATOM 559 N N . SER A 1 71 ? -14.467 -49.263 -24.849 1.00 69.88 71 SER A N 1
ATOM 560 C CA . SER A 1 71 ? -14.713 -50.616 -24.361 1.00 69.88 71 SER A CA 1
ATOM 561 C C . SER A 1 71 ? -15.201 -51.472 -25.532 1.00 69.88 71 SER A C 1
ATOM 563 O O . SER A 1 71 ? -16.332 -51.294 -25.986 1.00 69.88 71 SER A O 1
ATOM 565 N N . TYR A 1 72 ? -14.343 -52.374 -26.015 1.00 68.69 72 TYR A N 1
ATOM 566 C CA . TYR A 1 72 ? -14.716 -53.488 -26.896 1.00 68.69 72 TYR A CA 1
ATOM 567 C C . TYR A 1 72 ? -15.003 -54.754 -26.090 1.00 68.69 72 TYR A C 1
ATOM 569 O O . TYR A 1 72 ? -14.253 -55.021 -25.122 1.00 68.69 72 TYR A O 1
#

Secondary structure (DSSP, 8-state):
-EEEEEEEETTEEEEEEE-HHHHHHHHHHHHHHBTTB--S--GGGEEEEEEEE-SS----------------

Foldseek 3Di:
DAKFKWKDFQPGTPDGGHHPVRCVVVLVVCQVCAVVDPDPGHPVRMDMDIDDDDPDDDPPPPPPPDPPPPDD